Protein AF-A0A2N9HJ47-F1 (afdb_monomer)

Mean predicted aligned error: 12.38 Å

Radius of gyration: 20.51 Å; Cα contacts (8 Å, |Δi|>4): 89; chains: 1; bounding box: 48×51×43 Å

Secondary structure (DSSP, 8-state):
--SSHHHHHHHHHTHHHHHHHHHHHS----EEEEEEEEE--SS-TTTTT-EEE-TTTPEEEEEEEE--HHHHHHHHHHHHH-S--------HHHHHHHHTSPP-

Solvent-accessible surface area (backbone atoms only — not comparable to full-atom values): 6533 Å² total; per-residue (Å²): 144,84,71,72,71,71,64,57,59,63,58,62,73,48,46,63,62,50,47,54,55,46,61,74,75,45,93,33,76,63,40,71,46,81,44,30,41,37,67,42,76,84,84,44,80,94,51,42,75,44,75,43,83,29,93,86,81,26,49,80,41,81,42,80,76,45,64,40,61,66,60,46,52,52,52,50,52,51,59,71,68,38,86,83,59,82,72,79,70,62,54,74,66,54,49,51,57,57,70,70,49,75,85,129

Structure (mmCIF, N/CA/C/O backbone):
data_AF-A0A2N9HJ47-F1
#
_entry.id   AF-A0A2N9HJ47-F1
#
loop_
_atom_site.group_PDB
_atom_site.id
_atom_site.type_symbol
_atom_site.label_atom_id
_atom_site.label_alt_id
_atom_site.label_comp_id
_atom_site.label_asym_id
_atom_site.label_entity_id
_atom_site.label_seq_id
_atom_site.pdbx_PDB_ins_code
_atom_site.Cartn_x
_atom_site.Cartn_y
_atom_site.Cartn_z
_atom_site.occupancy
_atom_site.B_iso_or_equiv
_atom_site.auth_seq_id
_atom_site.auth_comp_id
_atom_site.auth_asym_id
_atom_site.auth_atom_id
_atom_site.pdbx_PDB_model_num
ATOM 1 N N . MET A 1 1 ? 32.589 17.704 -6.322 1.00 39.16 1 MET A N 1
ATOM 2 C CA . MET A 1 1 ? 32.039 16.498 -5.662 1.00 39.16 1 MET A CA 1
ATOM 3 C C . MET A 1 1 ? 30.885 16.893 -4.725 1.00 39.16 1 MET A C 1
ATOM 5 O O . MET A 1 1 ? 31.028 16.739 -3.529 1.00 39.16 1 MET A O 1
ATOM 9 N N . LEU A 1 2 ? 29.762 17.440 -5.231 1.00 36.06 2 LEU A N 1
ATOM 10 C CA . LEU A 1 2 ? 28.602 17.849 -4.396 1.00 36.06 2 LEU A CA 1
ATOM 11 C C . LEU A 1 2 ? 27.237 17.800 -5.138 1.00 36.06 2 LEU A C 1
ATOM 13 O O . LEU A 1 2 ? 26.328 18.549 -4.813 1.00 36.06 2 LEU A O 1
ATOM 17 N N . ALA A 1 3 ? 27.063 16.929 -6.141 1.00 39.88 3 ALA A N 1
ATOM 18 C CA . ALA A 1 3 ? 25.781 16.792 -6.864 1.00 39.88 3 ALA A CA 1
ATOM 19 C C . ALA A 1 3 ? 25.088 15.427 -6.669 1.00 39.88 3 ALA A C 1
ATOM 21 O O . ALA A 1 3 ? 23.934 15.258 -7.046 1.00 39.88 3 ALA A O 1
ATOM 22 N N . TYR A 1 4 ? 25.767 14.449 -6.060 1.00 39.16 4 TYR A N 1
ATOM 23 C CA . TYR A 1 4 ? 25.258 13.077 -5.932 1.00 39.16 4 TYR A CA 1
ATOM 24 C C . TYR A 1 4 ? 24.319 12.860 -4.733 1.00 39.16 4 TYR A C 1
ATOM 26 O O . TYR A 1 4 ? 23.532 11.921 -4.752 1.00 39.16 4 TYR A O 1
ATOM 34 N N . GLY A 1 5 ? 24.352 13.729 -3.715 1.00 31.61 5 GLY A N 1
ATOM 35 C CA . GLY A 1 5 ? 23.556 13.553 -2.490 1.00 31.61 5 GLY A CA 1
ATOM 36 C C . GLY A 1 5 ? 22.061 13.859 -2.650 1.00 31.61 5 GLY A C 1
ATOM 37 O O . GLY A 1 5 ? 21.226 13.161 -2.089 1.00 31.61 5 GLY A O 1
ATOM 38 N N . TYR A 1 6 ? 21.700 14.856 -3.462 1.00 42.28 6 TYR A N 1
ATOM 39 C CA . TYR A 1 6 ? 20.302 15.297 -3.602 1.00 42.28 6 TYR A CA 1
ATOM 40 C C . TYR A 1 6 ? 19.456 14.408 -4.528 1.00 42.28 6 TYR A C 1
ATOM 42 O O . TYR A 1 6 ? 18.228 14.428 -4.457 1.00 42.28 6 TYR A O 1
ATOM 50 N N . LYS A 1 7 ? 20.101 13.612 -5.392 1.00 45.56 7 LYS A N 1
ATOM 51 C CA . LYS A 1 7 ? 19.421 12.774 -6.392 1.00 45.56 7 LYS A CA 1
ATOM 52 C C . LYS A 1 7 ? 18.860 11.468 -5.814 1.00 45.56 7 LYS A C 1
ATOM 54 O O . LYS A 1 7 ? 17.932 10.912 -6.385 1.00 45.56 7 LYS A O 1
ATOM 59 N N . LEU A 1 8 ? 19.403 10.989 -4.692 1.00 45.16 8 LEU A N 1
ATOM 60 C CA . LEU A 1 8 ? 18.932 9.767 -4.027 1.00 45.16 8 LEU A CA 1
ATOM 61 C C . LEU A 1 8 ? 17.662 10.023 -3.196 1.00 45.16 8 LEU A C 1
ATOM 63 O O . LEU A 1 8 ? 16.701 9.272 -3.308 1.00 45.16 8 LEU A O 1
ATOM 67 N N . LEU A 1 9 ? 17.606 11.144 -2.465 1.00 46.19 9 LEU A N 1
ATOM 68 C CA . LEU A 1 9 ? 16.472 11.500 -1.597 1.00 46.19 9 LEU A CA 1
ATOM 69 C C . LEU A 1 9 ? 15.137 11.639 -2.345 1.00 46.19 9 LEU A C 1
ATOM 71 O O . LEU A 1 9 ? 14.092 11.288 -1.813 1.00 46.19 9 LEU A O 1
ATOM 75 N N . THR A 1 10 ? 15.148 12.131 -3.584 1.00 51.84 10 THR A N 1
ATOM 76 C CA . THR A 1 10 ? 13.917 12.366 -4.359 1.00 51.84 10 THR A CA 1
ATOM 77 C C . THR A 1 10 ? 13.243 11.080 -4.842 1.00 51.84 10 THR A C 1
ATOM 79 O O . THR A 1 10 ? 12.023 11.066 -4.984 1.00 51.84 10 THR A O 1
ATOM 82 N N . SER A 1 11 ? 13.999 9.998 -5.062 1.00 55.97 11 SER A N 1
ATOM 83 C CA . SER A 1 11 ? 13.431 8.709 -5.486 1.00 55.97 11 SER A CA 1
ATOM 84 C C . SER A 1 11 ? 12.758 7.961 -4.329 1.00 55.97 11 SER A C 1
ATOM 86 O O . SER A 1 11 ? 11.758 7.275 -4.542 1.00 55.97 11 SER A O 1
ATOM 88 N N . ASP A 1 12 ? 13.264 8.116 -3.104 1.00 60.19 12 ASP A N 1
ATOM 89 C CA . ASP A 1 12 ? 12.679 7.478 -1.918 1.00 60.19 12 ASP A CA 1
ATOM 90 C C . ASP A 1 12 ? 11.369 8.152 -1.486 1.00 60.19 12 ASP A C 1
ATOM 92 O O . ASP A 1 12 ? 10.433 7.467 -1.075 1.00 60.19 12 ASP A O 1
ATOM 96 N N . ILE A 1 13 ? 11.260 9.478 -1.645 1.00 59.88 13 ILE A N 1
ATOM 97 C CA . ILE A 1 13 ? 10.094 10.260 -1.196 1.00 59.88 13 ILE A CA 1
ATOM 98 C C . ILE A 1 13 ? 8.796 9.829 -1.896 1.00 59.88 13 ILE A C 1
ATOM 100 O O . ILE A 1 13 ? 7.768 9.746 -1.231 1.00 59.88 13 ILE A O 1
ATOM 104 N N . PHE A 1 14 ? 8.846 9.489 -3.190 1.00 68.81 14 PHE A N 1
ATOM 105 C CA . PHE A 1 14 ? 7.648 9.140 -3.973 1.00 68.81 14 PHE A CA 1
ATOM 106 C C . PHE A 1 14 ? 7.470 7.643 -4.243 1.00 68.81 14 PHE A C 1
ATOM 108 O O . PHE A 1 14 ? 6.597 7.220 -5.009 1.00 68.81 14 PHE A O 1
ATOM 115 N N . SER A 1 15 ? 8.318 6.806 -3.641 1.00 76.94 15 SER A N 1
ATOM 116 C CA . SER A 1 15 ? 8.288 5.361 -3.885 1.00 76.94 15 SER A CA 1
ATOM 117 C C . SER A 1 15 ? 6.948 4.737 -3.484 1.00 76.94 15 SER A C 1
ATOM 119 O O . SER A 1 15 ? 6.527 3.754 -4.087 1.00 76.94 15 SER A O 1
ATOM 1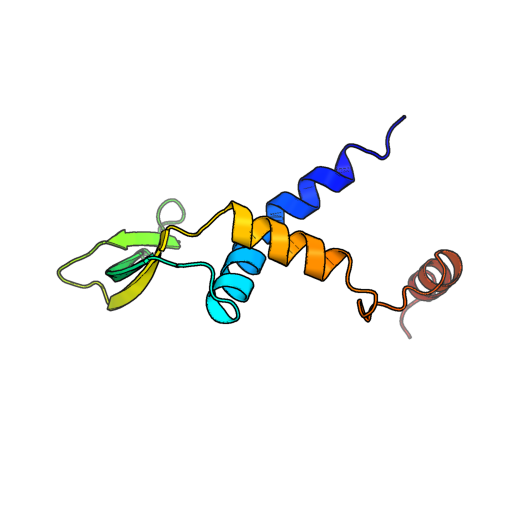21 N N . GLN A 1 16 ? 6.240 5.334 -2.522 1.00 81.00 16 GLN A N 1
ATOM 122 C CA . GLN A 1 16 ? 4.924 4.871 -2.084 1.00 81.00 16 GLN A CA 1
ATOM 123 C C . GLN A 1 16 ? 3.824 5.185 -3.111 1.00 81.00 16 GLN A C 1
ATOM 125 O O . GLN A 1 16 ? 3.025 4.295 -3.417 1.00 81.00 16 GLN A O 1
ATOM 130 N N . GLU A 1 17 ? 3.785 6.388 -3.702 1.00 84.56 17 GLU A N 1
ATOM 131 C CA . GLU A 1 17 ? 2.804 6.681 -4.759 1.00 84.56 17 GLU A CA 1
ATOM 132 C C . GLU A 1 17 ? 3.087 5.879 -6.030 1.00 84.56 17 GLU A C 1
ATOM 134 O O . GLU A 1 17 ? 2.160 5.359 -6.661 1.00 84.56 17 GLU A O 1
ATOM 139 N N . ILE A 1 18 ? 4.366 5.731 -6.390 1.00 82.81 18 ILE A N 1
ATOM 140 C CA . ILE A 1 18 ? 4.775 4.927 -7.544 1.00 82.81 18 ILE A CA 1
ATOM 141 C C . ILE A 1 18 ? 4.380 3.463 -7.331 1.00 82.81 18 ILE A C 1
ATOM 143 O O . ILE A 1 18 ? 3.773 2.866 -8.223 1.00 82.81 18 ILE A O 1
ATOM 147 N N . LEU A 1 19 ? 4.649 2.895 -6.151 1.00 86.69 19 LEU A N 1
ATOM 148 C CA . LEU A 1 19 ? 4.222 1.541 -5.803 1.00 86.69 19 LEU A CA 1
ATOM 149 C C . LEU A 1 19 ? 2.705 1.378 -5.931 1.00 86.69 19 LEU A C 1
ATOM 151 O O . LEU A 1 19 ? 2.257 0.414 -6.551 1.00 86.69 19 LEU A O 1
ATOM 155 N N . GLY A 1 20 ? 1.921 2.332 -5.421 1.00 85.50 20 GLY A N 1
ATOM 156 C CA . GLY A 1 20 ? 0.465 2.322 -5.561 1.00 85.50 20 GLY A CA 1
ATOM 157 C C . GLY A 1 20 ? 0.014 2.290 -7.025 1.00 85.50 20 GLY A C 1
ATOM 158 O O . GLY A 1 20 ? -0.811 1.459 -7.408 1.00 85.50 20 GLY A O 1
ATOM 159 N N . ALA A 1 21 ? 0.596 3.137 -7.876 1.00 85.75 21 ALA A N 1
ATOM 160 C CA . ALA A 1 21 ? 0.257 3.190 -9.297 1.00 85.75 21 ALA A CA 1
ATOM 161 C C . ALA A 1 21 ? 0.663 1.914 -10.059 1.00 85.75 21 ALA A C 1
ATOM 163 O O . ALA A 1 21 ? -0.104 1.408 -10.887 1.00 85.75 21 ALA A O 1
ATOM 164 N N . VAL A 1 22 ? 1.857 1.372 -9.796 1.00 85.06 22 VAL A N 1
ATOM 165 C CA . VAL A 1 22 ? 2.323 0.139 -10.453 1.00 85.06 22 VAL A CA 1
ATOM 166 C C . VAL A 1 22 ? 1.496 -1.057 -9.981 1.00 85.06 22 VAL A C 1
ATOM 168 O O . VAL A 1 22 ? 1.054 -1.835 -10.823 1.00 85.06 22 VAL A O 1
ATOM 171 N N . ALA A 1 23 ? 1.193 -1.162 -8.684 1.00 85.25 23 ALA A N 1
ATOM 172 C CA . ALA A 1 23 ? 0.364 -2.234 -8.128 1.00 85.25 23 ALA A CA 1
ATOM 173 C C . ALA A 1 23 ? -1.071 -2.252 -8.687 1.00 85.25 23 ALA A C 1
ATOM 175 O O . ALA A 1 23 ? -1.679 -3.316 -8.765 1.00 85.25 23 ALA A O 1
ATOM 176 N N . LEU A 1 24 ? -1.611 -1.098 -9.096 1.00 83.94 24 LEU A N 1
ATOM 177 C CA . LEU A 1 24 ? -2.929 -1.001 -9.737 1.00 83.94 24 LEU A CA 1
ATOM 178 C C . LEU A 1 24 ? -2.918 -1.346 -11.232 1.00 83.94 24 LEU A C 1
ATOM 180 O O . LEU A 1 24 ? -3.958 -1.704 -11.779 1.00 83.94 24 LEU A O 1
ATOM 184 N N . THR A 1 25 ? -1.778 -1.194 -11.909 1.00 81.88 25 THR A N 1
ATOM 185 C CA . THR A 1 25 ? -1.696 -1.268 -13.382 1.00 81.88 25 THR A CA 1
ATOM 186 C C . THR A 1 25 ? -0.899 -2.457 -13.904 1.00 81.88 25 THR A C 1
ATOM 188 O O . THR A 1 2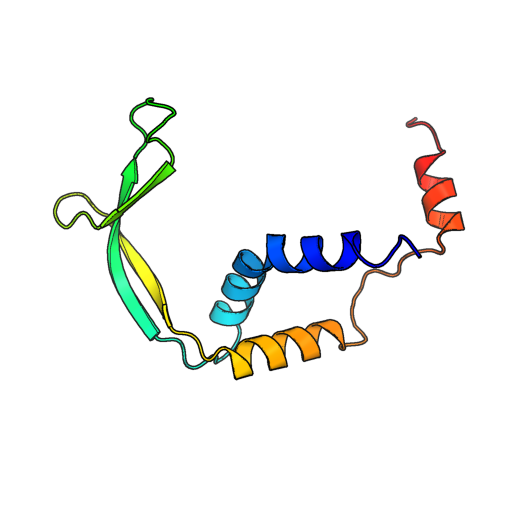5 ? -0.905 -2.706 -15.107 1.00 81.88 25 THR A O 1
ATOM 191 N N . SER A 1 26 ? -0.194 -3.175 -13.029 1.00 81.31 26 SER A N 1
ATOM 192 C CA . SER A 1 26 ? 0.739 -4.244 -13.392 1.00 81.31 26 SER A CA 1
ATOM 193 C C . SER A 1 26 ? 0.558 -5.459 -12.484 1.00 81.31 26 SER A C 1
ATOM 195 O O . SER A 1 26 ? 0.212 -5.323 -11.312 1.00 81.31 26 SER A O 1
ATOM 197 N N . ASP A 1 27 ? 0.838 -6.653 -13.006 1.00 82.88 27 ASP A N 1
ATOM 198 C CA . ASP A 1 27 ? 0.832 -7.876 -12.204 1.00 82.88 27 ASP A CA 1
ATOM 199 C C . ASP A 1 27 ? 2.141 -7.999 -11.412 1.00 82.88 27 ASP A C 1
ATOM 201 O O . ASP A 1 27 ? 3.150 -8.521 -11.889 1.00 82.88 27 ASP A O 1
ATOM 205 N N . LEU A 1 28 ? 2.128 -7.475 -10.186 1.00 87.44 28 LEU A N 1
ATOM 206 C CA . LEU A 1 28 ? 3.233 -7.610 -9.235 1.00 87.44 28 LEU A CA 1
ATOM 207 C C . LEU A 1 28 ? 3.088 -8.842 -8.326 1.00 87.44 28 LEU A C 1
ATOM 209 O O . LEU A 1 28 ? 3.762 -8.903 -7.292 1.00 87.44 28 LEU A O 1
ATOM 213 N N . LYS A 1 29 ? 2.201 -9.798 -8.659 1.00 88.44 29 LYS A N 1
ATOM 214 C CA . LYS A 1 29 ? 1.811 -10.907 -7.768 1.00 88.44 29 LYS A CA 1
ATOM 215 C C . LYS A 1 29 ? 1.457 -10.399 -6.366 1.00 88.44 29 LYS A C 1
ATOM 217 O O . LYS A 1 29 ? 2.002 -10.859 -5.363 1.00 88.44 29 LYS A O 1
ATOM 222 N N . THR A 1 30 ? 0.606 -9.377 -6.320 1.00 89.88 30 THR A N 1
ATOM 223 C CA . THR A 1 30 ? 0.238 -8.706 -5.074 1.00 89.88 30 THR A CA 1
ATOM 224 C C . THR A 1 30 ? -0.622 -9.605 -4.197 1.00 89.88 30 THR A C 1
ATOM 226 O O . THR A 1 30 ? -1.525 -10.292 -4.675 1.00 89.88 30 THR A O 1
ATOM 229 N N . THR A 1 31 ? -0.381 -9.556 -2.889 1.00 92.88 31 THR A N 1
ATOM 230 C CA . THR A 1 31 ? -1.319 -10.105 -1.906 1.00 92.88 31 THR A CA 1
ATOM 231 C C . THR A 1 31 ? -2.134 -8.959 -1.339 1.00 92.88 31 THR A C 1
ATOM 233 O O . THR A 1 31 ? -1.576 -7.993 -0.815 1.00 92.88 31 THR A O 1
ATOM 236 N N . VAL A 1 32 ? -3.458 -9.067 -1.439 1.00 92.56 32 VAL A N 1
ATOM 237 C CA . VAL A 1 32 ? -4.395 -8.064 -0.933 1.00 92.56 32 VAL A CA 1
ATOM 238 C C . VAL A 1 32 ? -5.290 -8.698 0.120 1.00 92.56 32 VAL A C 1
ATOM 240 O O . VAL A 1 32 ? -5.893 -9.742 -0.127 1.00 92.56 32 VAL A O 1
ATOM 243 N N . GLN A 1 33 ? -5.422 -8.041 1.269 1.00 95.62 33 GLN A N 1
ATOM 244 C CA . GLN A 1 33 ? -6.372 -8.427 2.309 1.00 95.62 33 GLN A CA 1
ATOM 245 C C . GLN A 1 33 ? -7.443 -7.362 2.496 1.00 95.62 33 GLN A C 1
ATOM 247 O O . GLN A 1 33 ? -7.168 -6.167 2.450 1.00 95.62 33 GLN A O 1
ATOM 252 N N . VAL A 1 34 ? -8.677 -7.792 2.740 1.00 96.75 34 VAL A N 1
ATOM 253 C CA . VAL A 1 34 ? -9.752 -6.882 3.136 1.00 96.75 34 VAL A CA 1
ATOM 254 C C . VAL A 1 34 ? -9.722 -6.749 4.652 1.00 96.75 34 VAL A C 1
ATOM 256 O O . VAL A 1 34 ? -9.916 -7.742 5.352 1.00 96.75 34 VAL A O 1
ATOM 259 N N . LYS A 1 35 ? -9.485 -5.538 5.164 1.00 97.25 35 LYS A N 1
ATOM 260 C CA . LYS A 1 35 ? -9.495 -5.260 6.609 1.00 97.25 35 LYS A CA 1
ATOM 261 C C . LYS A 1 35 ? -10.378 -4.051 6.928 1.00 97.25 35 LYS A C 1
ATOM 263 O O . LYS A 1 35 ? -10.484 -3.145 6.098 1.00 97.25 35 LYS A O 1
ATOM 268 N N . PRO A 1 36 ? -11.027 -4.023 8.103 1.00 97.75 36 PRO A N 1
ATOM 269 C CA . PRO A 1 36 ? -11.799 -2.872 8.541 1.00 97.75 36 PRO A CA 1
ATOM 270 C C . PRO A 1 36 ? -10.859 -1.804 9.114 1.00 97.75 36 PRO A C 1
ATOM 272 O O . PRO A 1 36 ? -10.140 -2.053 10.080 1.00 97.75 36 PRO A O 1
ATOM 275 N N . VAL A 1 37 ? -10.845 -0.621 8.505 1.00 97.62 37 VAL A N 1
ATOM 276 C CA . VAL A 1 37 ? -9.912 0.466 8.822 1.00 97.62 37 VAL A CA 1
ATOM 277 C C . VAL A 1 37 ? -10.653 1.708 9.305 1.00 97.62 37 VAL A C 1
ATOM 279 O O . VAL A 1 37 ? -11.668 2.101 8.726 1.00 97.62 37 VAL A O 1
ATOM 282 N N . LYS A 1 38 ? -10.117 2.349 10.344 1.00 96.94 38 LYS A N 1
ATOM 283 C CA . LYS A 1 38 ? -10.554 3.650 10.863 1.00 96.94 38 LYS A CA 1
ATOM 284 C C . LYS A 1 38 ? -9.374 4.626 10.844 1.00 96.94 38 LYS A C 1
ATOM 286 O O . LYS A 1 38 ? -8.250 4.231 11.139 1.00 96.94 38 LYS A O 1
ATOM 291 N N . VAL A 1 39 ? -9.641 5.890 10.525 1.00 96.56 39 VAL A N 1
ATOM 292 C CA . VAL A 1 39 ? -8.678 6.995 10.661 1.00 96.56 39 VAL A CA 1
ATOM 293 C C . VAL A 1 39 ? -9.099 7.860 11.848 1.00 96.56 39 VAL A C 1
ATOM 295 O O . VAL A 1 39 ? -10.289 8.154 11.988 1.00 96.56 39 VAL A O 1
ATOM 298 N N . ILE A 1 40 ? -8.154 8.227 12.715 1.00 96.56 40 ILE A N 1
ATOM 299 C CA . ILE A 1 40 ? -8.409 9.153 13.828 1.00 96.56 40 ILE A CA 1
ATOM 300 C C . ILE A 1 40 ? -8.502 10.580 13.274 1.00 96.56 40 ILE A C 1
ATOM 302 O O . ILE A 1 40 ? -7.650 11.004 12.494 1.00 96.56 40 ILE A O 1
ATOM 306 N N . ALA A 1 41 ? -9.558 11.294 13.657 1.00 95.19 41 ALA A N 1
ATOM 307 C CA . ALA A 1 41 ? -9.817 12.684 13.283 1.00 95.19 41 ALA A CA 1
ATOM 308 C C . ALA A 1 41 ? -10.650 13.352 14.390 1.00 95.19 41 ALA A C 1
ATOM 310 O O . ALA A 1 41 ? -11.791 13.764 14.177 1.00 95.19 41 ALA A O 1
ATOM 311 N N . GLU A 1 42 ? -10.113 13.342 15.607 1.00 95.81 42 GLU A N 1
ATOM 312 C CA . GLU A 1 42 ? -10.790 13.793 16.831 1.00 95.81 42 GLU A CA 1
ATOM 313 C C . GLU A 1 42 ? -10.380 15.224 17.223 1.00 95.81 42 GLU A C 1
ATOM 315 O O . GLU A 1 42 ? -10.856 15.751 18.228 1.00 95.81 42 GLU A O 1
ATOM 320 N N . GLY A 1 43 ? -9.535 15.879 16.416 1.00 95.00 43 GLY A N 1
ATOM 321 C CA . GLY A 1 43 ? -9.025 17.225 16.674 1.00 95.00 43 GLY A CA 1
ATOM 322 C C . GLY A 1 43 ? -7.803 17.234 17.592 1.00 95.00 43 GLY A C 1
ATOM 323 O O . GLY A 1 43 ? -7.449 18.281 18.134 1.00 95.00 43 GLY A O 1
ATOM 324 N N . VAL A 1 44 ? -7.169 16.075 17.791 1.00 96.81 44 VAL A N 1
ATOM 325 C CA . VAL A 1 44 ? -5.963 15.921 18.607 1.00 96.81 44 VAL A CA 1
ATOM 326 C C . VAL A 1 44 ? -4.784 15.718 17.665 1.00 96.81 44 VAL A C 1
ATOM 328 O O . VAL A 1 44 ? -4.590 14.636 17.118 1.00 96.81 44 VAL A O 1
ATOM 331 N N . GLU A 1 45 ? -3.981 16.768 17.493 1.00 96.06 45 GLU A N 1
ATOM 332 C CA . GLU A 1 45 ? -2.904 16.835 16.492 1.00 96.06 45 GLU A CA 1
ATOM 333 C C . GLU A 1 45 ? -1.925 15.651 16.552 1.00 96.06 45 GLU A C 1
ATOM 335 O O . GLU A 1 45 ? -1.483 15.160 15.519 1.00 96.06 45 GLU A O 1
ATOM 340 N N . SER A 1 46 ? -1.613 15.141 17.747 1.00 96.12 46 SER A N 1
ATOM 341 C CA . SER A 1 46 ? -0.677 14.019 17.914 1.00 96.12 46 SER A CA 1
ATOM 342 C C . SER A 1 46 ? -1.223 12.668 17.437 1.00 96.12 46 SER A C 1
ATOM 344 O O . SER A 1 46 ? -0.449 11.729 17.223 1.00 96.12 46 SER A O 1
ATOM 346 N N . THR A 1 47 ? -2.542 12.543 17.292 1.00 96.25 47 THR A N 1
ATOM 347 C CA . THR A 1 47 ? -3.212 11.287 16.930 1.00 96.25 47 THR A CA 1
ATOM 348 C C . THR A 1 47 ? -3.969 11.358 15.617 1.00 96.25 47 THR A C 1
ATOM 350 O O . THR A 1 47 ? -4.179 10.322 14.986 1.00 96.25 47 THR A O 1
ATOM 353 N N . ASP A 1 48 ? -4.370 12.550 15.189 1.00 96.69 48 ASP A N 1
ATOM 354 C CA . ASP A 1 48 ? -5.089 12.740 13.939 1.00 96.69 48 ASP A CA 1
ATOM 355 C C . ASP A 1 48 ? -4.252 12.261 12.740 1.00 96.69 48 ASP A C 1
ATOM 357 O O . ASP A 1 48 ? -3.040 12.460 12.658 1.00 96.69 48 ASP A O 1
ATOM 361 N N . GLY A 1 49 ? -4.908 11.561 11.814 1.00 94.62 49 GLY A N 1
ATOM 362 C CA . GLY A 1 49 ? -4.272 10.931 10.653 1.00 94.62 49 GLY A CA 1
ATOM 363 C C . GLY A 1 49 ? -3.745 9.513 10.896 1.00 94.62 49 GLY A C 1
ATOM 364 O O . GLY A 1 49 ? -3.441 8.805 9.932 1.00 94.62 49 GLY A O 1
ATOM 365 N N . GLN A 1 50 ? -3.694 9.036 12.145 1.00 96.56 50 GLN A N 1
ATOM 366 C CA . GLN A 1 50 ? -3.345 7.640 12.412 1.00 96.56 50 GLN A CA 1
ATOM 367 C C . GLN A 1 50 ? -4.408 6.689 11.854 1.00 96.56 50 GLN A C 1
ATOM 369 O O . GLN A 1 50 ? -5.612 6.907 11.993 1.00 96.56 50 GLN A O 1
ATOM 374 N N . THR A 1 51 ? -3.943 5.604 11.237 1.00 95.56 51 THR A N 1
ATOM 375 C CA . THR A 1 51 ? -4.786 4.576 10.620 1.00 95.56 51 THR A CA 1
ATOM 376 C C . THR A 1 51 ? -4.737 3.302 11.458 1.00 95.56 51 THR A C 1
ATOM 378 O O . THR A 1 51 ? -3.662 2.759 11.701 1.00 95.56 51 THR A O 1
ATOM 381 N N . LEU A 1 52 ? -5.899 2.816 11.890 1.00 96.12 52 LEU A N 1
ATOM 382 C CA . LEU A 1 52 ? -6.044 1.668 12.786 1.00 96.12 52 LEU A CA 1
ATOM 383 C C . LEU A 1 52 ? -6.934 0.590 12.165 1.00 96.12 52 LEU A C 1
ATOM 385 O O . LEU A 1 52 ? -7.848 0.893 11.397 1.00 96.12 52 LEU A O 1
ATOM 389 N 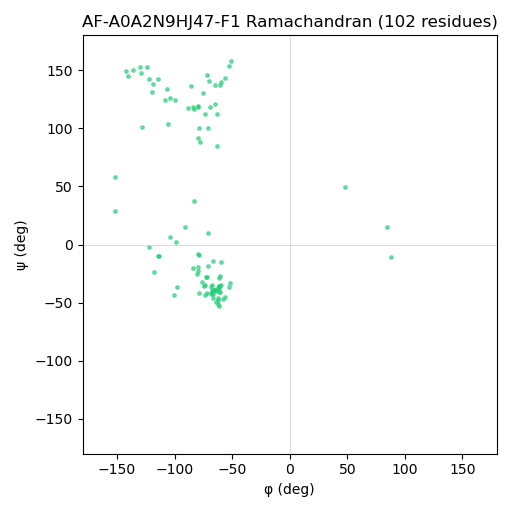N . ILE A 1 53 ? -6.711 -0.669 12.553 1.00 96.88 53 ILE A N 1
ATOM 390 C CA . ILE A 1 53 ? -7.667 -1.750 12.293 1.00 96.88 53 ILE A CA 1
ATOM 391 C C . ILE A 1 53 ? -8.739 -1.713 13.384 1.00 96.88 53 ILE A C 1
ATOM 393 O O . ILE A 1 53 ? -8.435 -1.921 14.557 1.00 96.88 53 ILE A O 1
ATOM 397 N N . ASP A 1 54 ? -9.988 -1.465 13.000 1.00 96.44 54 ASP A N 1
ATOM 398 C CA . ASP A 1 54 ? -11.124 -1.369 13.922 1.00 96.44 54 ASP A CA 1
ATOM 399 C C . ASP A 1 54 ? -12.248 -2.287 13.440 1.00 96.44 54 ASP A C 1
ATOM 401 O O . ASP A 1 54 ? -12.994 -1.953 12.525 1.00 96.44 54 ASP A O 1
ATOM 405 N N . GLY A 1 55 ? -12.386 -3.456 14.066 1.00 95.25 55 GLY A N 1
ATOM 406 C CA . GLY A 1 55 ? -13.410 -4.437 13.695 1.00 95.25 55 GLY A CA 1
ATOM 407 C C . GLY A 1 55 ? -14.853 -3.999 13.965 1.00 95.25 55 GLY A C 1
ATOM 408 O O . GLY A 1 55 ? -15.771 -4.647 13.466 1.00 95.25 55 GLY A O 1
ATOM 409 N N . LYS A 1 56 ? -15.071 -2.935 14.747 1.00 95.00 56 LYS A N 1
ATOM 410 C CA . LYS A 1 56 ? -16.405 -2.487 15.164 1.00 95.00 56 LYS A CA 1
ATOM 411 C C . LYS A 1 56 ? -16.904 -1.305 14.339 1.00 95.00 56 LYS A C 1
ATOM 413 O O . LYS A 1 56 ? -18.071 -1.294 13.952 1.00 95.00 56 LYS A O 1
ATOM 418 N N . TYR A 1 57 ? -16.041 -0.323 14.086 1.00 93.94 57 TYR A N 1
ATOM 419 C CA . TYR A 1 57 ? -16.403 0.919 13.390 1.00 93.94 57 TYR A CA 1
ATOM 420 C C . TYR A 1 57 ? -15.577 1.182 12.125 1.00 93.94 57 TYR A C 1
ATOM 422 O O . TYR A 1 57 ? -15.814 2.173 11.433 1.00 93.94 57 TYR A O 1
ATOM 430 N N . GLY A 1 58 ? -14.609 0.321 11.810 1.00 95.56 58 GLY A N 1
ATOM 431 C CA . GLY A 1 58 ? -13.776 0.461 10.625 1.00 95.56 58 GLY A CA 1
ATOM 432 C C . GLY A 1 58 ? -14.530 0.156 9.332 1.00 95.56 58 GLY A C 1
ATOM 433 O O . GLY A 1 58 ? -15.383 -0.731 9.261 1.00 95.56 58 GLY A O 1
ATOM 434 N N . LYS A 1 59 ? -14.174 0.872 8.266 1.00 97.25 59 LYS A N 1
ATOM 435 C CA . LYS A 1 59 ? -14.674 0.624 6.913 1.00 97.25 59 LYS A CA 1
ATOM 436 C C . LYS A 1 59 ? -13.814 -0.436 6.232 1.00 97.25 59 LYS A C 1
ATOM 438 O O . LYS A 1 59 ? -12.590 -0.371 6.295 1.00 97.25 59 LYS A O 1
ATOM 443 N N . LEU A 1 60 ? -14.440 -1.392 5.547 1.00 97.50 60 LEU A N 1
ATOM 444 C CA . LEU A 1 60 ? -13.707 -2.406 4.788 1.00 97.50 60 LEU A CA 1
ATOM 445 C C . LEU A 1 60 ? -12.942 -1.762 3.628 1.00 97.50 60 LEU A C 1
ATOM 447 O O . LEU A 1 60 ? -13.540 -1.151 2.738 1.00 97.50 60 LEU A O 1
ATOM 451 N N . VAL A 1 61 ? -11.624 -1.934 3.632 1.00 95.75 61 VAL A N 1
ATOM 452 C CA . VAL A 1 61 ? -10.722 -1.494 2.566 1.00 95.75 61 VAL A CA 1
ATOM 453 C C . VAL A 1 61 ? -9.800 -2.637 2.157 1.00 95.75 61 VAL A C 1
ATOM 455 O O . VAL A 1 61 ? -9.509 -3.539 2.942 1.00 95.75 61 VAL A O 1
ATOM 458 N N . LYS A 1 62 ? -9.350 -2.606 0.902 1.00 93.75 62 LYS A N 1
ATOM 459 C CA . LYS A 1 62 ? -8.340 -3.524 0.373 1.00 93.75 62 LYS A CA 1
ATOM 460 C C . LYS A 1 62 ? -6.953 -2.992 0.732 1.00 93.75 62 LYS A C 1
ATOM 462 O O . LYS A 1 62 ?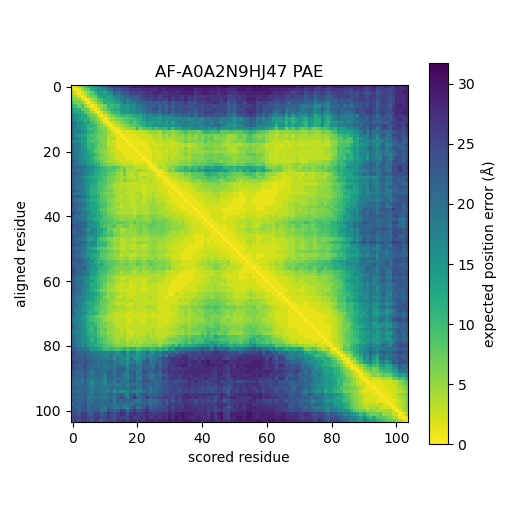 -6.594 -1.903 0.298 1.00 93.75 62 LYS A O 1
ATOM 467 N N . ILE A 1 63 ? -6.193 -3.758 1.502 1.00 92.69 63 ILE A N 1
ATOM 46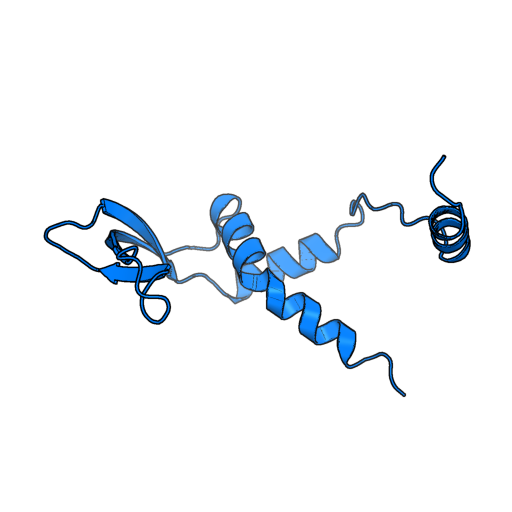8 C CA . ILE A 1 63 ? -4.827 -3.449 1.926 1.00 92.69 63 ILE A CA 1
ATOM 469 C C . ILE A 1 63 ? -3.857 -4.297 1.112 1.00 92.69 63 ILE A C 1
ATOM 471 O O . ILE A 1 63 ? -3.980 -5.521 1.086 1.00 92.69 63 ILE A O 1
ATOM 475 N N . LEU A 1 64 ? -2.894 -3.643 0.464 1.00 91.94 64 LEU A N 1
ATOM 476 C CA . LEU A 1 64 ? -1.751 -4.298 -0.165 1.00 91.94 64 LEU A CA 1
ATOM 477 C C . LEU A 1 64 ? -0.787 -4.763 0.934 1.00 91.94 64 LEU A C 1
ATOM 479 O O . LEU A 1 64 ? -0.198 -3.934 1.619 1.00 91.94 64 LEU A O 1
ATOM 483 N N . GLU A 1 65 ? -0.645 -6.073 1.119 1.00 91.81 65 GLU A N 1
ATOM 484 C CA . GLU A 1 65 ? 0.226 -6.637 2.160 1.00 91.81 65 GLU A CA 1
ATOM 485 C C . GLU A 1 65 ? 1.591 -7.057 1.644 1.00 91.81 65 GLU A C 1
ATOM 487 O O . GLU A 1 65 ? 2.585 -6.942 2.355 1.00 91.81 65 GLU A O 1
ATOM 492 N N . ASN A 1 66 ? 1.635 -7.581 0.421 1.00 90.69 66 ASN A N 1
ATOM 493 C CA . ASN A 1 66 ? 2.872 -8.055 -0.168 1.00 90.69 66 ASN A CA 1
ATOM 494 C C . ASN A 1 66 ? 2.931 -7.731 -1.654 1.00 90.69 66 ASN A C 1
ATOM 496 O O . ASN A 1 66 ? 1.909 -7.709 -2.348 1.00 90.69 66 ASN A O 1
ATOM 500 N N . VAL A 1 67 ? 4.152 -7.529 -2.131 1.00 89.75 67 VAL A N 1
ATOM 501 C CA . VAL A 1 67 ? 4.467 -7.262 -3.527 1.00 89.75 67 VAL A CA 1
A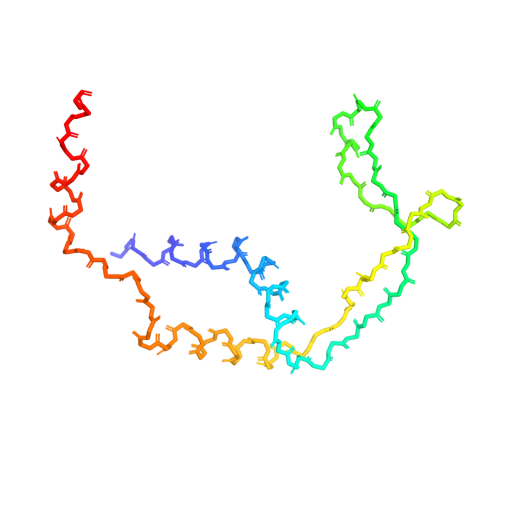TOM 502 C C . VAL A 1 67 ? 5.743 -8.005 -3.902 1.00 89.75 67 VAL A C 1
ATOM 504 O O . VAL A 1 67 ? 6.662 -8.129 -3.091 1.00 89.75 67 VAL A O 1
ATOM 507 N N . ASN A 1 68 ? 5.839 -8.486 -5.140 1.00 91.25 68 ASN A N 1
ATOM 508 C CA . ASN A 1 68 ? 7.121 -8.938 -5.662 1.00 91.25 68 ASN A CA 1
ATOM 509 C C . ASN A 1 68 ? 8.028 -7.717 -5.897 1.00 91.25 68 ASN A C 1
ATOM 511 O O . ASN A 1 68 ? 7.896 -7.017 -6.901 1.00 91.25 68 ASN A O 1
ATOM 515 N N . TYR A 1 69 ? 8.942 -7.467 -4.959 1.00 86.81 69 TYR A N 1
ATOM 516 C CA . TYR A 1 69 ? 9.838 -6.311 -4.986 1.00 86.81 69 TYR A CA 1
ATOM 517 C C . TYR A 1 69 ? 10.760 -6.303 -6.214 1.00 86.81 69 TYR A C 1
ATOM 519 O O . TYR A 1 69 ? 11.009 -5.239 -6.772 1.00 86.81 69 TYR A O 1
ATOM 527 N N . THR A 1 70 ? 11.225 -7.468 -6.681 1.00 90.00 70 THR A N 1
ATOM 528 C CA . THR A 1 70 ? 12.050 -7.564 -7.897 1.00 90.00 70 THR A CA 1
ATOM 529 C C . THR A 1 70 ? 11.251 -7.117 -9.115 1.00 90.00 70 THR A C 1
ATOM 531 O O . THR A 1 70 ? 11.681 -6.221 -9.833 1.00 90.00 70 THR A O 1
ATOM 534 N N . ALA A 1 71 ? 10.034 -7.646 -9.283 1.00 88.75 71 ALA A N 1
ATOM 535 C CA . ALA A 1 71 ? 9.158 -7.244 -10.383 1.00 88.75 71 ALA A CA 1
ATOM 536 C C . ALA A 1 71 ? 8.787 -5.750 -10.319 1.00 88.75 71 ALA A C 1
ATOM 538 O O . ALA A 1 71 ? 8.692 -5.093 -11.355 1.00 88.75 71 ALA A O 1
ATOM 539 N N . TYR A 1 72 ? 8.607 -5.202 -9.111 1.00 87.62 72 TYR A N 1
ATOM 540 C CA . TYR A 1 72 ? 8.367 -3.774 -8.909 1.00 87.62 72 TYR A CA 1
ATOM 541 C C . TYR A 1 72 ? 9.541 -2.924 -9.406 1.00 87.62 72 TYR A C 1
ATOM 543 O O . TYR A 1 72 ? 9.333 -2.028 -10.226 1.00 87.62 72 TYR A O 1
ATOM 551 N N . TYR A 1 73 ? 10.764 -3.215 -8.955 1.00 86.12 73 TYR A N 1
ATOM 552 C CA . TYR A 1 73 ? 11.938 -2.440 -9.356 1.00 86.12 73 TYR A CA 1
ATOM 553 C C . TYR A 1 73 ? 12.279 -2.614 -10.837 1.00 86.12 73 TYR A C 1
ATOM 555 O O . TYR A 1 73 ? 12.657 -1.632 -11.474 1.00 86.12 73 TYR A O 1
ATOM 563 N N . ASP A 1 74 ? 12.068 -3.799 -11.410 1.00 87.75 74 ASP A N 1
ATOM 564 C CA . ASP A 1 74 ? 12.245 -4.026 -12.847 1.00 87.75 74 ASP A CA 1
ATOM 565 C C . ASP A 1 74 ? 11.267 -3.170 -13.663 1.00 87.75 74 ASP A C 1
ATOM 567 O O . ASP A 1 74 ? 11.664 -2.476 -14.601 1.00 87.75 74 ASP A O 1
ATOM 571 N N . LEU A 1 75 ? 9.980 -3.158 -13.295 1.00 85.69 75 LEU A N 1
ATOM 572 C CA . LEU A 1 75 ? 8.978 -2.319 -13.959 1.00 85.69 75 LEU A CA 1
ATOM 573 C C . LEU A 1 75 ? 9.259 -0.829 -13.767 1.00 85.69 75 LEU A C 1
ATOM 575 O O . LEU A 1 75 ? 9.102 -0.049 -14.710 1.00 85.69 75 LEU A O 1
ATOM 579 N N . PHE A 1 76 ? 9.695 -0.433 -12.574 1.00 81.56 76 PHE A N 1
ATOM 580 C CA . PHE A 1 76 ? 10.072 0.942 -12.278 1.00 81.56 76 PHE A CA 1
ATOM 581 C C . PHE A 1 76 ? 11.262 1.398 -13.134 1.00 81.56 76 PHE A C 1
ATOM 583 O O . PHE A 1 76 ? 11.159 2.405 -13.839 1.00 81.56 76 PHE A O 1
ATOM 590 N N . ALA A 1 77 ? 12.351 0.626 -13.154 1.00 82.50 77 ALA A N 1
ATOM 591 C CA . ALA A 1 77 ? 13.536 0.912 -13.957 1.00 82.50 77 ALA A CA 1
ATOM 592 C C . ALA A 1 77 ? 13.213 0.937 -15.458 1.00 82.50 77 ALA A C 1
ATOM 594 O O . ALA A 1 77 ? 13.647 1.845 -16.167 1.00 82.50 77 ALA A O 1
ATOM 595 N N . ASN A 1 78 ? 12.384 0.007 -15.939 1.00 82.06 78 ASN A N 1
ATOM 596 C CA . ASN A 1 78 ? 11.941 -0.020 -17.333 1.00 82.06 78 ASN A CA 1
ATOM 597 C C . ASN A 1 78 ? 11.096 1.208 -17.706 1.00 82.06 78 ASN A C 1
ATOM 599 O O . ASN A 1 78 ? 11.254 1.746 -18.803 1.00 82.06 78 ASN A O 1
ATOM 603 N N . ARG A 1 79 ? 10.230 1.699 -16.806 1.00 76.94 79 ARG A N 1
ATOM 604 C CA . ARG A 1 79 ? 9.484 2.952 -17.030 1.00 76.94 79 ARG A CA 1
ATOM 605 C C . ARG A 1 79 ? 10.390 4.181 -17.023 1.00 76.94 79 ARG A C 1
ATOM 607 O O . ARG A 1 79 ? 10.159 5.091 -17.818 1.00 76.94 79 ARG A O 1
ATOM 614 N N . LEU A 1 80 ? 11.415 4.211 -16.172 1.00 74.19 80 LEU A N 1
ATOM 615 C CA . LEU A 1 80 ? 12.418 5.280 -16.183 1.00 74.19 80 LEU A CA 1
ATOM 616 C C . LEU A 1 80 ? 13.268 5.268 -17.458 1.00 74.19 80 LEU A C 1
ATOM 618 O O . LEU A 1 80 ? 13.559 6.324 -18.010 1.00 74.19 80 LEU A O 1
ATOM 622 N N . ASN A 1 81 ? 13.620 4.080 -17.946 1.00 71.00 81 ASN A N 1
ATOM 623 C CA . ASN A 1 81 ? 14.393 3.893 -19.172 1.00 71.00 81 ASN A CA 1
ATOM 624 C C . ASN A 1 81 ? 13.550 4.050 -20.456 1.00 71.00 81 ASN A C 1
ATOM 626 O O . ASN A 1 81 ? 14.080 4.070 -21.566 1.00 71.00 81 ASN A O 1
ATOM 630 N N . SER A 1 82 ? 12.222 4.145 -20.338 1.00 67.19 82 SER A N 1
ATOM 631 C CA . SER A 1 82 ? 11.344 4.343 -21.488 1.00 67.19 82 SER A CA 1
ATOM 632 C C . SER A 1 82 ? 11.548 5.751 -22.057 1.00 67.19 82 SER A C 1
ATOM 634 O O . SER A 1 82 ? 11.232 6.748 -21.416 1.00 67.19 82 SER A O 1
ATOM 636 N N . VAL A 1 83 ? 11.995 5.824 -23.312 1.00 54.78 83 VAL A N 1
ATOM 637 C CA . VAL A 1 83 ? 12.298 7.067 -24.053 1.00 54.78 83 VAL A CA 1
ATOM 638 C C . VAL A 1 83 ? 11.081 8.004 -24.197 1.00 54.78 83 VAL A C 1
ATOM 640 O O . VAL A 1 83 ? 11.230 9.188 -24.475 1.00 54.78 83 VAL A O 1
ATOM 643 N N . LYS A 1 84 ? 9.859 7.513 -23.949 1.00 60.06 84 LYS A N 1
ATOM 644 C CA . LYS A 1 84 ? 8.619 8.310 -23.916 1.00 60.06 84 LYS A CA 1
ATOM 645 C C . LYS A 1 84 ? 8.384 9.011 -22.566 1.00 60.06 84 LYS A C 1
ATOM 647 O O . LYS A 1 84 ? 7.246 9.098 -22.109 1.00 60.06 84 LYS A O 1
ATOM 652 N N . GLN A 1 85 ? 9.429 9.511 -21.910 1.00 54.56 85 GLN A N 1
ATOM 653 C CA . GLN A 1 85 ? 9.241 10.477 -20.829 1.00 54.56 85 GLN A CA 1
ATOM 654 C C . GLN A 1 85 ? 8.973 11.849 -21.449 1.00 54.56 85 GLN A C 1
ATOM 656 O O . GLN A 1 85 ? 9.871 12.528 -21.930 1.00 54.56 85 GLN A O 1
ATOM 661 N N . SER A 1 86 ? 7.698 12.231 -21.482 1.00 53.72 86 SER A N 1
ATOM 662 C CA . SER A 1 86 ? 7.165 13.397 -22.201 1.00 53.72 86 SER A CA 1
ATOM 663 C C . SER A 1 86 ? 7.538 14.756 -21.605 1.00 53.72 86 SER A C 1
ATOM 665 O O . SER A 1 86 ? 6.992 15.772 -22.031 1.00 53.72 86 SER A O 1
ATOM 667 N N . ALA A 1 87 ? 8.447 14.811 -20.633 1.00 54.41 87 ALA A N 1
ATOM 668 C CA . ALA A 1 87 ? 9.075 16.073 -20.299 1.00 54.41 87 ALA A CA 1
ATOM 669 C C . ALA A 1 87 ? 10.142 16.329 -21.364 1.00 54.41 87 ALA A C 1
ATOM 671 O O . ALA A 1 87 ? 11.303 15.959 -21.202 1.00 54.41 87 ALA A O 1
ATOM 672 N N . VAL A 1 88 ? 9.741 16.971 -22.465 1.00 55.38 88 VAL A N 1
ATOM 673 C CA . VAL A 1 88 ? 10.684 17.768 -23.251 1.00 55.38 88 VAL A CA 1
ATOM 674 C C . VAL A 1 88 ? 11.129 18.879 -22.309 1.00 55.38 88 VAL A C 1
ATOM 676 O O . VAL A 1 88 ? 10.510 19.938 -22.228 1.00 55.38 88 VAL A O 1
ATOM 679 N N . LEU A 1 89 ? 12.127 18.583 -21.480 1.00 55.91 89 LEU A N 1
ATOM 680 C CA . LEU A 1 89 ? 12.815 19.607 -20.727 1.00 55.91 89 LEU A CA 1
ATOM 681 C C . LEU A 1 89 ? 13.470 20.472 -21.794 1.00 55.91 89 LEU A C 1
ATOM 683 O O . LEU A 1 89 ? 14.347 20.004 -22.522 1.00 55.91 89 LEU A O 1
ATOM 687 N N . GLY A 1 90 ? 12.985 21.707 -21.923 1.00 56.56 90 GLY A N 1
ATOM 688 C CA . GLY A 1 90 ? 13.735 22.732 -22.629 1.00 56.56 90 GLY A CA 1
ATOM 689 C C . GLY A 1 90 ? 15.153 22.789 -22.068 1.00 56.56 90 GLY A C 1
ATOM 690 O O . GLY A 1 90 ? 15.403 22.332 -20.943 1.00 56.56 90 GLY A O 1
ATOM 691 N N . SER A 1 91 ? 16.096 23.312 -22.844 1.00 71.00 91 SER A N 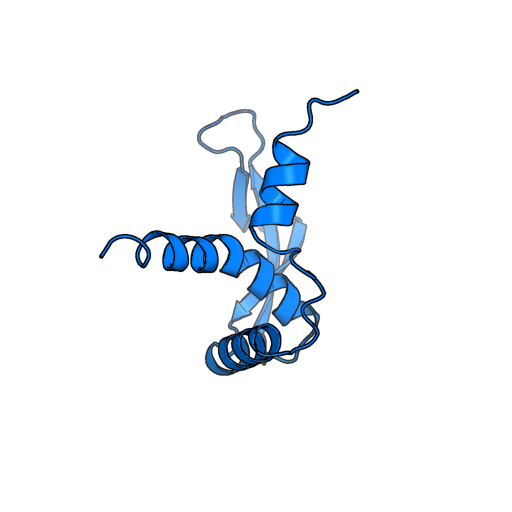1
ATOM 692 C CA . SER A 1 91 ? 17.464 23.454 -22.349 1.00 71.00 91 SER A CA 1
ATOM 693 C C . SER A 1 91 ? 17.460 24.201 -21.005 1.00 71.00 91 SER A C 1
ATOM 695 O O . SER A 1 91 ? 16.557 24.985 -20.702 1.00 71.00 91 SER A O 1
ATOM 697 N N . PHE A 1 92 ? 18.473 23.970 -20.170 1.00 67.06 92 PHE A N 1
ATOM 698 C CA . PHE A 1 92 ? 18.595 24.670 -18.886 1.00 67.06 92 PHE A CA 1
ATOM 699 C C . PHE A 1 92 ? 18.487 26.203 -19.048 1.00 67.06 92 PHE A C 1
ATOM 701 O O . PHE A 1 92 ? 17.905 26.892 -18.212 1.00 67.06 92 PHE A O 1
ATOM 708 N N . GLU A 1 93 ? 18.969 26.726 -20.177 1.00 75.06 93 GLU A N 1
ATOM 709 C CA . GLU A 1 93 ? 18.859 28.133 -20.567 1.00 75.06 93 GLU A CA 1
ATOM 710 C C . GLU A 1 93 ? 17.411 28.556 -20.869 1.00 75.06 93 GLU A C 1
ATOM 712 O O . GLU A 1 93 ? 16.981 29.627 -20.436 1.00 75.06 93 GLU A O 1
ATOM 717 N N . GLU A 1 94 ? 16.627 27.714 -21.549 1.00 73.88 94 GLU A N 1
ATOM 718 C CA . GLU A 1 94 ? 15.201 27.959 -21.804 1.00 73.88 94 GLU A CA 1
ATOM 719 C C . GLU A 1 94 ? 14.392 27.992 -20.502 1.00 73.88 94 GLU A C 1
ATOM 721 O O . GLU A 1 94 ? 13.527 28.855 -20.333 1.00 73.88 94 GLU A O 1
ATOM 726 N N . GLN A 1 95 ? 14.706 27.108 -19.551 1.00 76.06 95 GLN A N 1
ATOM 727 C CA . GLN A 1 95 ? 14.046 27.087 -18.242 1.00 76.06 95 GLN A CA 1
ATOM 728 C C . GLN A 1 95 ? 14.369 28.340 -17.418 1.00 76.06 95 GLN A C 1
ATOM 730 O O . GLN A 1 95 ? 13.452 28.989 -16.909 1.00 76.06 95 GLN A O 1
ATOM 735 N N . ILE A 1 96 ? 15.645 28.743 -17.350 1.00 78.31 96 ILE A N 1
AT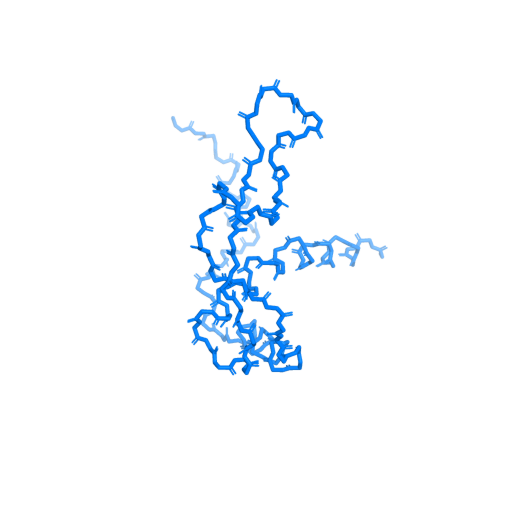OM 736 C CA . ILE A 1 96 ? 16.043 29.993 -16.682 1.00 78.31 96 ILE A CA 1
ATOM 737 C C . ILE A 1 96 ? 15.384 31.203 -17.352 1.00 78.31 96 ILE A C 1
ATOM 739 O O . ILE A 1 96 ? 14.902 32.100 -16.656 1.00 78.31 96 ILE A O 1
ATOM 743 N N . SER A 1 97 ? 15.306 31.233 -18.686 1.00 77.75 97 SER A N 1
ATOM 744 C CA . SER A 1 97 ? 14.641 32.315 -19.424 1.00 77.75 97 SER A CA 1
ATOM 745 C C . SER A 1 97 ? 13.149 32.426 -19.094 1.00 77.75 97 SER A C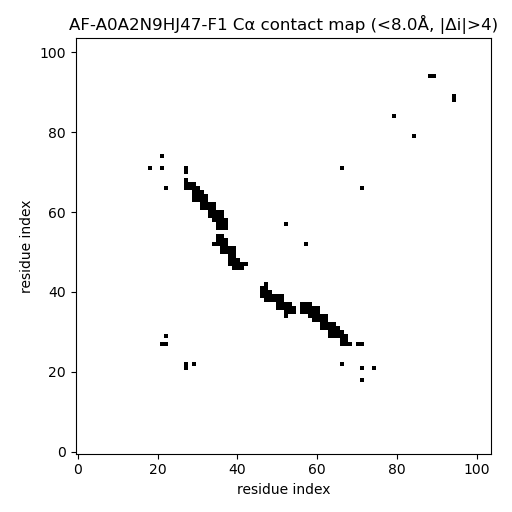 1
ATOM 747 O O . SER A 1 97 ? 12.619 33.533 -19.013 1.00 77.75 97 SER A O 1
ATOM 749 N N . GLN A 1 98 ? 12.451 31.307 -18.882 1.00 77.88 98 GLN A N 1
ATOM 750 C CA . GLN A 1 98 ? 11.046 31.341 -18.468 1.00 77.88 98 GLN A CA 1
ATOM 751 C C . GLN A 1 98 ? 10.866 31.795 -17.016 1.00 77.88 98 GLN A C 1
ATOM 753 O O . GLN A 1 98 ? 9.977 32.601 -16.754 1.00 77.88 98 GLN A O 1
ATOM 758 N N . TRP A 1 99 ? 11.708 31.340 -16.086 1.00 77.56 99 TRP A N 1
ATOM 759 C CA . TRP A 1 99 ? 11.606 31.717 -14.666 1.00 77.56 99 TRP A CA 1
ATOM 760 C C . TRP A 1 99 ? 12.036 33.155 -14.371 1.00 77.56 99 TRP A C 1
ATOM 762 O O . TRP A 1 99 ? 11.551 33.763 -13.422 1.00 77.56 99 TRP A O 1
ATOM 772 N N . SER A 1 100 ? 12.940 33.702 -15.182 1.00 77.31 100 SER A N 1
ATOM 773 C CA . SER A 1 100 ? 13.415 35.087 -15.062 1.00 77.31 100 SER A CA 1
ATOM 774 C C . SER A 1 100 ? 12.453 36.120 -15.651 1.00 77.31 100 SER A C 1
ATOM 776 O O . SER A 1 100 ? 12.656 37.321 -15.462 1.00 77.31 100 SER A O 1
ATOM 778 N N . LYS A 1 101 ? 11.393 35.692 -16.346 1.00 79.00 101 LYS A N 1
ATOM 779 C CA . LYS A 1 101 ? 10.336 36.600 -16.793 1.00 79.00 101 LYS A CA 1
ATOM 780 C C . LYS A 1 101 ? 9.394 36.874 -15.625 1.00 79.00 101 LYS A C 1
ATOM 782 O O . LYS A 1 101 ? 8.739 35.962 -15.130 1.00 79.00 101 LYS A O 1
ATOM 787 N N . SER A 1 102 ? 9.298 38.138 -15.216 1.00 61.34 102 SER A N 1
ATOM 788 C CA . SER A 1 102 ? 8.280 38.568 -14.254 1.00 61.34 102 SER A CA 1
ATOM 789 C C . SER A 1 102 ? 6.874 38.219 -14.764 1.00 61.34 102 SER A C 1
ATOM 791 O O . SER A 1 102 ? 6.627 38.334 -15.972 1.00 61.34 102 SER A O 1
ATOM 793 N N . PRO A 1 103 ? 5.945 37.818 -13.875 1.00 64.56 103 PRO A N 1
ATOM 794 C CA . PRO A 1 103 ? 4.556 37.624 -14.266 1.00 64.56 103 PRO A CA 1
ATOM 795 C C . PRO A 1 103 ? 3.996 38.945 -14.809 1.00 64.56 103 PRO A C 1
ATOM 797 O O . PRO A 1 103 ? 4.329 40.012 -14.292 1.00 64.56 103 PRO A O 1
ATOM 800 N N . LYS A 1 104 ? 3.195 38.864 -15.875 1.00 55.62 104 LYS A N 1
ATOM 801 C CA . LYS A 1 104 ? 2.454 40.016 -16.402 1.00 55.62 104 LYS A CA 1
ATOM 802 C C . LYS A 1 104 ? 1.362 40.457 -15.439 1.00 55.62 104 LYS A C 1
ATOM 804 O O . LYS A 1 104 ? 0.739 39.556 -14.835 1.00 55.62 104 LYS A O 1
#

Nearest PDB structures (foldseek):
  3epx-assembly1_A  TM=8.326E-01  e=4.267E-01  Trypanosoma vivax
  5ijn-assembly1_F  TM=1.819E-01  e=1.547E+00  Homo sapiens
  3efx-assembly1_E  TM=2.287E-01  e=5.258E+00  Vibrio cholerae
  2o2l-assembly1_H  TM=2.148E-01  e=7.255E+00  Escherichia coli

Organism: Fagus sylvatica (NCBI:txid28930)

Foldseek 3Di:
DPDPVVVVVVCVVCVVVLCVVCVVPHPQVWDKDWFFKDADDPPDVVRGRDIDGDPPPGDTDIDGDDGNVVVSVVVVVVVVVPPPPVPPPDPPVVVCVVVPDDDD

pLDDT: mean 79.17, std 17.75, range [31.61, 97.75]

Sequence (104 aa):
MLAYGYKLLTSDIFSQEILGAVALTSDLKTTVQVKPVKVIAEGVESTDGQTLIDGKYGKLVKILENVNYTAYYDLFANRLNSVKQSAVLGSFEEQISQWSKSPK